Protein AF-A0AAY4C9V9-F1 (afdb_monomer_lite)

Organism: NCBI:txid299321

InterPro domains:
  IPR000716 Thyroglobulin type-1 [PF00086] (12-65)
  IPR000716 Thyroglobulin type-1 [PS00484] (22-50)
  IPR000716 Thyroglobulin type-1 [PS51162] (5-66)
  IPR000716 Thyroglobulin type-1 [SM00211] (23-69)
  IPR000716 Thyroglobulin type-1 [cd00191] (7-66)
  IPR036857 Thyroglobulin type-1 superfamily [G3DSA:4.10.800.10] (6-68)
  IPR036857 Thyroglobulin type-1 superfamily [SSF57610] (5-67)
  IPR051950 Developmental regulator and protease inhibitor [PTHR12352] (6-62)

Structure (mmCIF, N/CA/C/O backbone):
data_AF-A0AAY4C9V9-F1
#
_entry.id   AF-A0AAY4C9V9-F1
#
loop_
_atom_site.group_PDB
_atom_site.id
_atom_site.type_symbol
_atom_site.label_atom_id
_atom_site.label_alt_id
_atom_site.label_comp_id
_atom_site.label_asym_id
_atom_site.label_entity_id
_atom_site.label_seq_id
_atom_site.pdbx_PDB_ins_code
_atom_site.Cartn_x
_atom_site.Cartn_y
_atom_site.Cartn_z
_atom_site.occupancy
_atom_site.B_iso_or_equiv
_atom_site.auth_seq_id
_atom_site.auth_comp_id
_atom_site.auth_asym_id
_atom_site.auth_atom_id
_atom_site.pdbx_PDB_model_num
ATOM 1 N N . MET A 1 1 ? 9.447 -6.326 -25.109 1.00 47.62 1 MET A N 1
ATOM 2 C CA . MET A 1 1 ? 8.606 -7.289 -24.371 1.00 47.62 1 MET A CA 1
ATOM 3 C C . MET A 1 1 ? 9.095 -7.289 -22.931 1.00 47.62 1 MET A C 1
ATOM 5 O O . MET A 1 1 ? 10.021 -8.020 -22.617 1.00 47.62 1 MET A O 1
ATOM 9 N N . ASN A 1 2 ? 8.576 -6.396 -22.085 1.00 57.69 2 ASN A N 1
ATOM 10 C CA . ASN A 1 2 ? 8.861 -6.450 -20.648 1.00 57.69 2 ASN A CA 1
ATOM 11 C C . ASN A 1 2 ? 7.825 -7.397 -20.036 1.00 57.69 2 ASN A C 1
ATOM 13 O O . ASN A 1 2 ? 6.759 -6.961 -19.627 1.00 57.69 2 ASN A O 1
ATOM 17 N N . SER A 1 3 ? 8.090 -8.701 -20.121 1.00 70.56 3 SER A N 1
ATOM 18 C CA . SER A 1 3 ? 7.150 -9.775 -19.755 1.00 70.56 3 SER A CA 1
ATOM 19 C C . SER A 1 3 ? 7.392 -10.332 -18.344 1.00 70.56 3 SER A C 1
ATOM 21 O O . SER A 1 3 ? 7.040 -11.475 -18.071 1.00 70.56 3 SER A O 1
ATOM 23 N N . GLY A 1 4 ? 8.047 -9.560 -17.474 1.00 85.44 4 GLY A N 1
ATOM 24 C CA . GLY A 1 4 ? 8.297 -9.930 -16.080 1.00 85.44 4 GLY A CA 1
ATOM 25 C C . GLY A 1 4 ? 7.355 -9.195 -15.124 1.00 85.44 4 GLY A C 1
ATOM 26 O O . GLY A 1 4 ? 6.881 -8.116 -15.486 1.00 85.44 4 GLY A O 1
ATOM 27 N N . PRO A 1 5 ? 7.099 -9.754 -13.926 1.00 93.31 5 PRO A N 1
ATOM 28 C CA . PRO A 1 5 ? 6.286 -9.087 -12.921 1.00 93.31 5 PRO A CA 1
ATOM 29 C C . PRO A 1 5 ? 6.931 -7.764 -12.502 1.00 93.31 5 PRO A C 1
ATOM 31 O O . PRO A 1 5 ? 8.155 -7.665 -12.367 1.00 93.31 5 PRO A O 1
ATOM 34 N N . THR A 1 6 ? 6.109 -6.747 -12.272 1.00 95.69 6 THR A N 1
ATOM 35 C CA . THR A 1 6 ? 6.563 -5.479 -11.694 1.00 95.69 6 THR A CA 1
ATOM 36 C C . THR A 1 6 ? 7.022 -5.673 -10.239 1.00 95.69 6 THR A C 1
ATOM 38 O O . THR A 1 6 ? 6.773 -6.728 -9.636 1.00 95.69 6 THR A O 1
ATOM 41 N N . PRO A 1 7 ? 7.668 -4.662 -9.624 1.00 96.44 7 PRO A N 1
ATOM 42 C CA . PRO A 1 7 ? 7.971 -4.702 -8.195 1.00 96.44 7 PRO A CA 1
ATOM 43 C C . PRO A 1 7 ? 6.731 -4.986 -7.332 1.00 96.44 7 PRO A C 1
ATOM 45 O O . PRO A 1 7 ? 6.754 -5.919 -6.531 1.00 96.44 7 PRO A O 1
ATOM 48 N N . CYS A 1 8 ? 5.615 -4.288 -7.578 1.00 97.31 8 CYS A N 1
ATOM 49 C CA . CYS A 1 8 ? 4.382 -4.495 -6.816 1.00 97.31 8 CYS A CA 1
ATOM 50 C C . CYS A 1 8 ? 3.816 -5.912 -6.991 1.00 97.31 8 CYS A C 1
ATOM 52 O O . CYS A 1 8 ? 3.416 -6.551 -6.019 1.00 97.31 8 CYS A O 1
ATOM 54 N N . GLU A 1 9 ? 3.800 -6.438 -8.219 1.00 97.12 9 GLU A N 1
ATOM 55 C CA . GLU A 1 9 ? 3.291 -7.787 -8.496 1.00 97.12 9 GLU A CA 1
ATOM 56 C C . GLU A 1 9 ? 4.148 -8.872 -7.835 1.00 97.12 9 GLU A C 1
ATOM 58 O O . GLU A 1 9 ? 3.619 -9.843 -7.284 1.00 97.12 9 GLU A O 1
ATOM 63 N N . SER A 1 10 ? 5.470 -8.685 -7.847 1.00 97.06 10 SER A N 1
ATOM 64 C CA . SER A 1 10 ? 6.420 -9.581 -7.186 1.00 97.06 10 SER A CA 1
ATOM 65 C C . SER A 1 10 ? 6.212 -9.585 -5.672 1.00 97.06 10 SER A C 1
ATOM 67 O O . SER A 1 10 ? 6.101 -10.653 -5.066 1.00 97.06 10 SER A O 1
ATOM 69 N N . GLU A 1 11 ? 6.084 -8.405 -5.062 1.00 97.19 11 GLU A N 1
ATOM 70 C CA . GLU A 1 11 ? 5.816 -8.263 -3.628 1.00 97.19 11 GLU A CA 1
ATOM 71 C C . GLU A 1 11 ? 4.462 -8.844 -3.231 1.00 97.19 11 GLU A C 1
ATOM 73 O O . GLU A 1 11 ? 4.383 -9.599 -2.261 1.00 97.19 11 GLU A O 1
ATOM 78 N N . ARG A 1 12 ? 3.404 -8.573 -4.005 1.00 97.19 12 ARG A N 1
ATOM 79 C CA . ARG A 1 12 ? 2.078 -9.165 -3.794 1.00 97.19 12 ARG A CA 1
ATOM 80 C C . ARG A 1 12 ? 2.160 -10.687 -3.773 1.00 97.19 12 ARG A C 1
ATOM 82 O O . ARG A 1 12 ? 1.594 -11.316 -2.879 1.00 97.19 12 ARG A O 1
ATOM 89 N N . SER A 1 13 ? 2.839 -11.278 -4.755 1.00 97.31 13 SER A N 1
ATOM 90 C CA . SER A 1 13 ? 2.977 -12.730 -4.871 1.00 97.31 13 SER A CA 1
ATOM 91 C C . SER A 1 13 ? 3.754 -13.320 -3.695 1.00 97.31 13 SER A C 1
ATOM 93 O O . SER A 1 13 ? 3.307 -14.297 -3.091 1.00 97.31 13 SER A O 1
ATOM 95 N N . ALA A 1 14 ? 4.883 -12.714 -3.323 1.00 97.31 14 ALA A N 1
ATOM 96 C CA . ALA A 1 14 ? 5.691 -13.160 -2.192 1.00 97.31 14 ALA A CA 1
ATOM 97 C C . ALA A 1 14 ? 4.919 -13.063 -0.864 1.00 97.31 14 ALA A C 1
ATOM 99 O O . ALA A 1 14 ? 4.881 -14.024 -0.097 1.00 97.31 14 ALA A O 1
ATOM 100 N N . ALA A 1 15 ? 4.245 -11.936 -0.621 1.00 96.62 15 ALA A N 1
ATOM 101 C CA . ALA A 1 15 ? 3.444 -11.712 0.578 1.00 96.62 15 ALA A CA 1
ATOM 102 C C . ALA A 1 15 ? 2.260 -12.684 0.681 1.00 96.62 15 ALA A C 1
ATOM 104 O O . ALA A 1 15 ? 1.995 -13.224 1.755 1.00 96.62 15 ALA A O 1
ATOM 105 N N . SER A 1 16 ? 1.590 -12.952 -0.444 1.00 95.88 16 SER A N 1
ATOM 106 C CA . SER A 1 16 ? 0.468 -13.896 -0.504 1.00 95.88 16 SER A CA 1
ATOM 107 C C . SER A 1 16 ? 0.921 -15.326 -0.201 1.00 95.88 16 SER A C 1
ATOM 109 O O . SER A 1 16 ? 0.275 -16.025 0.575 1.00 95.88 16 SER A O 1
ATOM 111 N N . GLN A 1 17 ? 2.056 -15.754 -0.764 1.00 97.00 17 GLN A N 1
ATOM 112 C CA . GLN A 1 17 ? 2.640 -17.075 -0.498 1.00 97.00 17 GLN A CA 1
ATOM 113 C C . GLN A 1 17 ? 3.087 -17.240 0.959 1.00 97.00 17 GLN A C 1
ATOM 115 O O . GLN A 1 17 ? 2.992 -18.333 1.511 1.00 97.00 17 GLN A O 1
ATOM 120 N N . ALA A 1 18 ? 3.545 -16.158 1.590 1.00 96.69 18 ALA A N 1
ATOM 121 C CA . ALA A 1 18 ? 3.945 -16.143 2.992 1.00 96.69 18 ALA A CA 1
ATOM 122 C C . ALA A 1 18 ? 2.768 -15.980 3.977 1.00 96.69 18 ALA A C 1
ATOM 124 O O . ALA A 1 18 ? 3.009 -15.930 5.181 1.00 96.69 18 ALA A O 1
ATOM 125 N N . ALA A 1 19 ? 1.523 -15.869 3.490 1.00 93.38 19 ALA A N 1
ATOM 126 C CA . ALA A 1 19 ? 0.344 -15.544 4.300 1.00 93.38 19 ALA A CA 1
ATOM 127 C C . ALA A 1 19 ? 0.550 -14.291 5.180 1.00 93.38 19 ALA A C 1
ATOM 129 O O . ALA A 1 19 ? 0.148 -14.251 6.344 1.00 93.38 19 ALA A O 1
ATOM 130 N N . ASN A 1 20 ? 1.211 -13.269 4.625 1.00 94.94 20 ASN A N 1
ATOM 131 C CA . ASN A 1 20 ? 1.474 -12.018 5.326 1.00 94.94 20 ASN A CA 1
ATOM 132 C C . ASN A 1 20 ? 0.167 -11.231 5.535 1.00 94.94 20 ASN A C 1
ATOM 134 O O . ASN A 1 20 ? -0.718 -11.235 4.679 1.00 94.94 20 ASN A O 1
ATOM 138 N N . VAL A 1 21 ? 0.058 -10.519 6.660 1.00 93.69 21 VAL A N 1
ATOM 139 C CA . VAL A 1 21 ? -1.080 -9.631 6.954 1.00 93.69 21 VAL A CA 1
ATOM 140 C C . VAL A 1 21 ? -1.181 -8.486 5.949 1.00 93.69 21 VAL A C 1
ATOM 142 O O . VAL A 1 21 ? -2.272 -8.016 5.639 1.00 93.69 21 VAL A O 1
ATOM 145 N N . PHE A 1 22 ? -0.044 -8.065 5.401 1.00 95.31 22 PHE A N 1
ATOM 146 C CA . PHE A 1 22 ? 0.027 -7.068 4.347 1.00 95.31 22 PHE A CA 1
ATOM 147 C C . PHE A 1 22 ? 0.313 -7.732 3.000 1.00 95.31 22 PHE A C 1
ATOM 149 O O . PHE A 1 22 ? 1.352 -8.366 2.824 1.00 95.31 22 PHE A O 1
ATOM 156 N N . VAL A 1 23 ? -0.593 -7.537 2.040 1.00 96.94 23 VAL A N 1
ATOM 157 C CA . VAL A 1 23 ? -0.442 -7.952 0.641 1.00 96.94 23 VAL A CA 1
ATOM 158 C C . VAL A 1 23 ? -0.568 -6.711 -0.240 1.00 96.94 23 VAL A C 1
ATOM 160 O O . VAL A 1 23 ? -1.605 -6.048 -0.234 1.00 96.94 23 VAL A O 1
ATOM 163 N N . ALA A 1 24 ? 0.480 -6.400 -1.007 1.00 96.88 24 ALA A N 1
ATOM 164 C CA . ALA A 1 24 ? 0.528 -5.189 -1.820 1.00 96.88 24 ALA A CA 1
ATOM 165 C C . ALA A 1 24 ? -0.608 -5.129 -2.861 1.00 96.88 24 ALA A C 1
ATOM 167 O O . ALA A 1 24 ? -0.836 -6.042 -3.667 1.00 96.88 24 ALA A O 1
ATOM 168 N N . THR A 1 25 ? -1.306 -3.999 -2.873 1.00 95.81 25 THR A N 1
ATOM 169 C CA . THR A 1 25 ? -2.299 -3.636 -3.880 1.00 95.81 25 THR A CA 1
ATOM 170 C C . THR A 1 25 ? -1.604 -2.898 -5.021 1.00 95.81 25 THR A C 1
ATOM 172 O O . THR A 1 25 ? -0.816 -1.981 -4.819 1.00 95.81 25 THR A O 1
ATOM 175 N N . CYS A 1 26 ? -1.917 -3.302 -6.240 1.00 96.31 26 CYS A N 1
ATOM 176 C CA . CYS A 1 26 ? -1.286 -2.888 -7.487 1.00 96.31 26 CYS A CA 1
ATOM 177 C C . CYS A 1 26 ? -2.409 -2.543 -8.454 1.00 96.31 26 CYS A C 1
ATOM 179 O O . CYS A 1 26 ? -3.442 -3.226 -8.442 1.00 96.31 26 CYS A O 1
ATOM 181 N N . ASP A 1 27 ? -2.201 -1.515 -9.262 1.00 94.00 27 ASP A N 1
ATOM 182 C CA . ASP A 1 27 ? -3.120 -1.103 -10.313 1.00 94.00 27 ASP A CA 1
ATOM 183 C C . ASP A 1 27 ? -3.018 -2.008 -11.558 1.00 94.00 27 ASP A C 1
ATOM 185 O O . ASP A 1 27 ? -2.281 -2.997 -11.585 1.00 94.00 27 ASP A O 1
ATOM 189 N N . ALA A 1 28 ? -3.775 -1.671 -12.606 1.00 93.50 28 ALA A N 1
ATOM 190 C CA . ALA A 1 28 ? -3.792 -2.424 -13.861 1.00 93.50 28 ALA A CA 1
ATOM 191 C C . ALA A 1 28 ? -2.467 -2.373 -14.649 1.00 93.50 28 ALA A C 1
ATOM 193 O O . ALA A 1 28 ? -2.271 -3.184 -15.550 1.00 93.50 28 ALA A O 1
ATOM 194 N N . ASN A 1 29 ? -1.572 -1.436 -14.326 1.00 92.75 29 ASN A N 1
ATOM 195 C CA . ASN A 1 29 ? -0.243 -1.313 -14.925 1.00 92.75 29 ASN A CA 1
ATOM 196 C C . ASN A 1 29 ? 0.834 -2.023 -14.087 1.00 92.75 29 ASN A C 1
ATOM 198 O O . ASN A 1 29 ? 2.016 -1.954 -14.427 1.00 92.75 29 ASN A O 1
ATOM 202 N N . GLY A 1 30 ? 0.448 -2.651 -12.971 1.00 94.62 30 GLY A N 1
ATOM 203 C CA . GLY A 1 30 ? 1.367 -3.249 -12.011 1.00 94.62 30 GLY A CA 1
ATOM 204 C C . GLY A 1 30 ? 2.112 -2.217 -11.154 1.00 94.62 30 GLY A C 1
ATOM 205 O O . GLY A 1 30 ? 3.068 -2.580 -10.471 1.00 94.62 30 GLY A O 1
ATOM 206 N N . ALA A 1 31 ? 1.712 -0.943 -11.154 1.00 95.25 31 ALA A N 1
ATOM 207 C CA . ALA A 1 31 ? 2.227 0.049 -10.212 1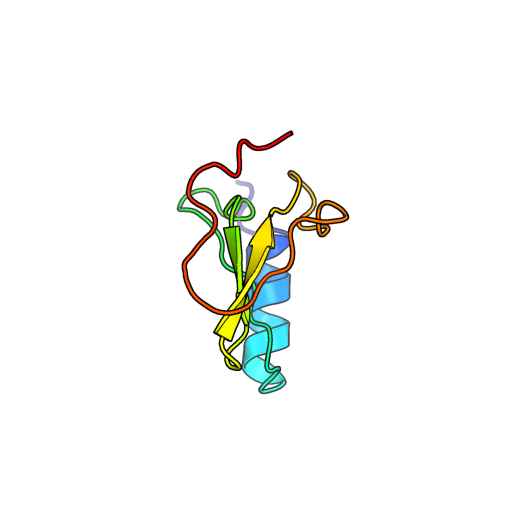.00 95.25 31 ALA A CA 1
ATOM 208 C C . ALA A 1 31 ? 1.539 -0.104 -8.848 1.00 95.25 31 ALA A C 1
ATOM 210 O O . ALA A 1 31 ? 0.445 -0.661 -8.760 1.00 95.25 31 ALA A O 1
ATOM 211 N N . TYR A 1 32 ? 2.151 0.397 -7.774 1.00 95.56 32 TYR A N 1
ATOM 212 C CA . TYR A 1 32 ? 1.505 0.402 -6.461 1.00 95.56 32 TYR A CA 1
ATOM 213 C C . TYR A 1 32 ? 0.250 1.271 -6.483 1.00 95.56 32 TYR A C 1
ATOM 215 O O . TYR A 1 32 ? 0.284 2.424 -6.914 1.00 95.56 32 TYR A O 1
ATOM 223 N N . ALA A 1 33 ? -0.858 0.729 -5.976 1.00 94.50 33 ALA A N 1
ATOM 224 C CA . ALA A 1 33 ? -2.032 1.545 -5.717 1.00 94.50 33 ALA A CA 1
ATOM 225 C C . ALA A 1 33 ? -1.677 2.609 -4.658 1.00 94.50 33 ALA A C 1
ATOM 227 O O . ALA A 1 33 ? -1.019 2.268 -3.671 1.00 94.50 33 ALA A O 1
ATOM 228 N N . PRO A 1 34 ? -2.116 3.872 -4.807 1.00 93.81 34 PRO A N 1
ATOM 229 C CA . PRO A 1 34 ? -1.734 4.943 -3.884 1.00 93.81 34 PRO A CA 1
ATOM 230 C C . PRO A 1 34 ? -2.145 4.673 -2.437 1.00 93.81 34 PRO A C 1
ATOM 232 O O . PRO A 1 34 ? -1.495 5.153 -1.517 1.00 93.81 34 PRO A O 1
ATOM 235 N N . THR A 1 35 ? -3.215 3.900 -2.240 1.00 93.62 35 THR A N 1
ATOM 236 C CA . THR A 1 35 ? -3.668 3.415 -0.936 1.00 93.62 35 THR A CA 1
ATOM 237 C C . THR A 1 35 ? -3.350 1.932 -0.806 1.00 93.62 35 THR A C 1
ATOM 239 O O . THR A 1 35 ? -3.723 1.131 -1.663 1.00 93.62 35 THR A O 1
ATOM 242 N N . GLN A 1 36 ? -2.710 1.571 0.298 1.00 94.69 36 GLN A N 1
ATOM 243 C CA . GLN A 1 36 ? -2.442 0.200 0.707 1.00 94.69 36 GLN A CA 1
ATOM 244 C C . GLN A 1 36 ? -3.232 -0.104 1.971 1.00 94.69 36 GLN A C 1
ATOM 246 O O . GLN A 1 36 ? -3.367 0.770 2.822 1.00 94.69 36 GLN A O 1
ATOM 251 N N . CYS A 1 37 ? -3.740 -1.327 2.094 1.00 93.94 37 CYS A N 1
ATOM 252 C CA . CYS A 1 37 ? -4.448 -1.784 3.283 1.00 93.94 37 CYS A CA 1
ATOM 253 C C . CYS A 1 37 ? -3.968 -3.185 3.660 1.00 93.94 37 CYS A C 1
ATOM 255 O O . CYS A 1 37 ? -3.772 -4.029 2.784 1.00 93.94 37 CYS A O 1
ATOM 257 N N . GLN A 1 38 ? -3.796 -3.434 4.953 1.00 94.06 38 GLN A N 1
ATOM 258 C CA . GLN A 1 38 ? -3.489 -4.760 5.485 1.00 94.06 38 GLN A CA 1
ATOM 259 C C . GLN A 1 38 ? -4.743 -5.392 6.111 1.00 94.06 38 GLN A C 1
ATOM 261 O O . GLN A 1 38 ? -5.753 -4.724 6.346 1.00 94.06 38 GLN A O 1
ATOM 266 N N . SER A 1 39 ? -4.705 -6.702 6.341 1.00 91.06 39 SER A N 1
ATOM 267 C CA . SER A 1 39 ? -5.880 -7.500 6.711 1.00 91.06 39 SER A CA 1
ATOM 268 C C . SER A 1 39 ? -6.477 -7.176 8.085 1.00 91.06 39 SER A C 1
ATOM 270 O O . SER A 1 39 ? -7.638 -7.500 8.321 1.00 91.06 39 SER A O 1
ATOM 272 N N . ASP A 1 40 ? -5.727 -6.515 8.969 1.00 90.81 40 ASP A N 1
ATOM 273 C CA . ASP A 1 40 ? -6.206 -6.056 10.281 1.00 90.81 40 ASP A CA 1
ATOM 274 C C . ASP A 1 40 ? -7.000 -4.735 10.228 1.00 90.81 40 ASP A C 1
ATOM 276 O O . ASP A 1 40 ? -7.521 -4.289 11.249 1.00 90.81 40 ASP A O 1
ATOM 280 N N . GLY A 1 41 ? -7.135 -4.133 9.040 1.00 89.81 41 GLY A N 1
ATOM 281 C CA . GLY A 1 41 ? -7.915 -2.918 8.817 1.00 89.81 41 GLY A CA 1
ATOM 282 C C . GLY A 1 41 ? -7.107 -1.621 8.812 1.00 89.81 41 GLY A C 1
ATOM 283 O O . GLY A 1 41 ? -7.713 -0.561 8.653 1.00 89.81 41 GLY A O 1
ATOM 284 N N . GLN A 1 42 ? -5.777 -1.664 8.944 1.00 92.81 42 GLN A N 1
ATOM 285 C CA . GLN A 1 42 ? -4.950 -0.470 8.740 1.00 92.81 42 GLN A CA 1
ATOM 286 C C . GLN A 1 42 ? -4.750 -0.178 7.257 1.00 92.81 42 GLN A C 1
ATOM 288 O O . GLN A 1 42 ? -4.384 -1.067 6.485 1.00 92.81 42 GLN A O 1
ATOM 293 N N . CYS A 1 43 ? -4.907 1.089 6.881 1.00 94.12 43 CYS A N 1
ATOM 294 C CA . CYS A 1 43 ? -4.594 1.591 5.549 1.00 94.12 43 CYS A CA 1
ATOM 295 C C . CYS A 1 43 ? -3.628 2.781 5.619 1.00 94.12 43 CYS A C 1
ATOM 297 O O . CYS A 1 43 ? -3.681 3.570 6.559 1.00 94.12 43 CYS A O 1
ATOM 299 N N . TRP A 1 44 ? -2.767 2.935 4.614 1.00 94.56 44 TRP A N 1
ATOM 300 C CA . TRP A 1 44 ? -1.803 4.035 4.478 1.00 94.56 44 TRP A CA 1
ATOM 301 C C . TRP A 1 44 ? -1.627 4.443 3.012 1.00 94.56 44 TRP A C 1
ATOM 303 O O . TRP A 1 44 ? -2.003 3.704 2.098 1.00 94.56 44 TRP A O 1
ATOM 313 N N . CYS A 1 45 ? -1.064 5.628 2.778 1.00 94.12 45 CYS A N 1
ATOM 314 C CA . CYS A 1 45 ? -0.648 6.032 1.441 1.00 94.12 45 CYS A CA 1
ATOM 315 C 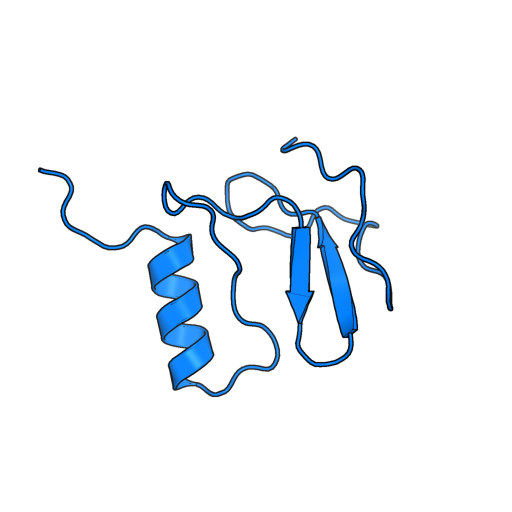C . CYS A 1 45 ? 0.763 5.526 1.147 1.00 94.12 45 CYS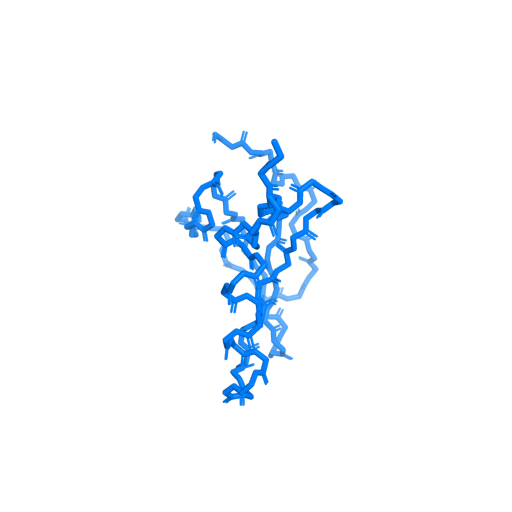 A C 1
ATOM 317 O O . CYS A 1 45 ? 1.602 5.468 2.047 1.00 94.12 45 CYS A O 1
ATOM 319 N N . VAL A 1 46 ? 1.048 5.225 -0.117 1.00 94.75 46 VAL A N 1
ATOM 320 C CA . VAL A 1 46 ? 2.398 4.895 -0.585 1.00 94.75 46 VAL A CA 1
ATOM 321 C C . VAL A 1 46 ? 2.850 5.792 -1.730 1.00 94.75 46 VAL A C 1
ATOM 323 O O . VAL A 1 46 ? 2.032 6.337 -2.472 1.00 94.75 46 VAL A O 1
ATOM 326 N N . ASN A 1 47 ? 4.165 5.945 -1.869 1.00 93.62 47 ASN A N 1
ATOM 327 C CA . ASN A 1 47 ? 4.775 6.562 -3.043 1.00 93.62 47 ASN A CA 1
ATOM 328 C C . ASN A 1 47 ? 4.847 5.569 -4.226 1.00 93.62 47 ASN A C 1
ATOM 330 O O . ASN A 1 47 ? 4.429 4.414 -4.123 1.00 93.62 47 ASN A O 1
ATOM 334 N N . SER A 1 48 ? 5.410 6.004 -5.356 1.00 92.19 48 SER A N 1
ATOM 335 C CA . SER A 1 48 ? 5.571 5.172 -6.563 1.00 92.19 48 SER A CA 1
ATOM 336 C C . SER A 1 48 ? 6.458 3.931 -6.376 1.00 92.19 48 SER A C 1
ATOM 338 O O . SER A 1 48 ? 6.368 2.995 -7.168 1.00 92.19 48 SER A O 1
ATOM 340 N N . GLU A 1 49 ? 7.278 3.894 -5.324 1.00 93.25 49 GLU A N 1
ATOM 341 C CA . GLU A 1 49 ? 8.098 2.740 -4.939 1.00 93.25 49 GLU A CA 1
ATOM 342 C C . GLU A 1 49 ? 7.377 1.794 -3.960 1.00 93.25 49 GLU A C 1
ATOM 344 O O . GLU A 1 49 ? 7.983 0.829 -3.506 1.00 93.25 49 GLU A O 1
ATOM 349 N N . GLY A 1 50 ? 6.127 2.079 -3.575 1.00 94.12 50 GLY A N 1
ATOM 350 C CA . GLY A 1 50 ? 5.379 1.275 -2.603 1.00 94.12 50 GLY A CA 1
ATOM 351 C C . GLY A 1 50 ? 5.727 1.559 -1.139 1.00 94.12 50 GLY A C 1
ATOM 352 O O . GLY A 1 50 ? 5.246 0.863 -0.244 1.00 94.12 50 GLY A O 1
ATOM 353 N N . LYS A 1 51 ? 6.532 2.592 -0.861 1.00 94.56 51 LYS A N 1
ATOM 354 C CA . LYS A 1 51 ? 6.915 2.970 0.506 1.00 94.56 51 LYS A CA 1
ATOM 355 C C . LYS A 1 51 ? 5.829 3.806 1.156 1.00 94.56 51 LYS A C 1
ATOM 357 O O . LYS A 1 51 ? 5.328 4.750 0.549 1.00 94.56 51 LYS A O 1
ATOM 362 N N . GLU A 1 52 ? 5.521 3.486 2.409 1.00 94.31 52 GLU A N 1
ATOM 363 C CA . GLU A 1 52 ? 4.575 4.241 3.226 1.00 94.31 52 GLU A CA 1
ATOM 364 C C . GLU A 1 52 ? 4.964 5.725 3.316 1.00 94.31 52 GLU A C 1
ATOM 366 O O . GLU A 1 52 ? 6.099 6.078 3.645 1.00 94.31 52 GLU A O 1
ATOM 371 N N . VAL A 1 53 ? 3.993 6.598 3.049 1.00 93.12 53 VAL A N 1
ATOM 372 C CA . VAL A 1 53 ? 4.097 8.031 3.311 1.00 93.12 53 VAL A CA 1
ATOM 373 C C . VAL A 1 53 ? 3.856 8.251 4.801 1.00 93.12 53 VAL A C 1
ATOM 375 O O . VAL A 1 53 ? 2.792 7.920 5.330 1.00 93.12 53 VAL A O 1
ATOM 378 N N . PHE A 1 54 ? 4.849 8.818 5.483 1.00 90.25 54 PHE A N 1
ATOM 379 C CA . PHE A 1 54 ? 4.804 9.030 6.928 1.00 90.25 54 PHE A CA 1
ATOM 380 C C . PHE A 1 54 ? 3.550 9.803 7.371 1.00 90.25 54 PHE A C 1
ATOM 382 O O . PHE A 1 54 ? 3.175 10.804 6.762 1.00 90.25 54 PHE A O 1
ATOM 389 N N . GLY A 1 55 ? 2.921 9.344 8.457 1.00 89.81 55 GLY A N 1
ATOM 390 C CA . GLY A 1 55 ? 1.744 9.988 9.048 1.00 89.81 55 G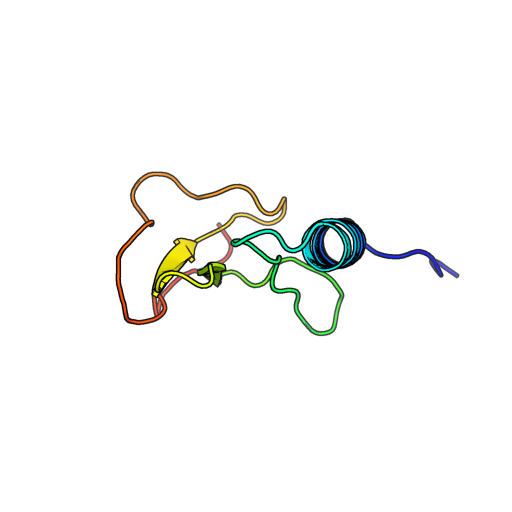LY A CA 1
ATOM 391 C C . GLY A 1 55 ? 0.420 9.694 8.337 1.00 89.81 55 GLY A C 1
ATOM 392 O O . GLY A 1 55 ? -0.587 10.303 8.684 1.00 89.81 55 GLY A O 1
ATOM 393 N N . THR A 1 56 ? 0.401 8.781 7.359 1.00 91.75 56 THR A N 1
ATOM 3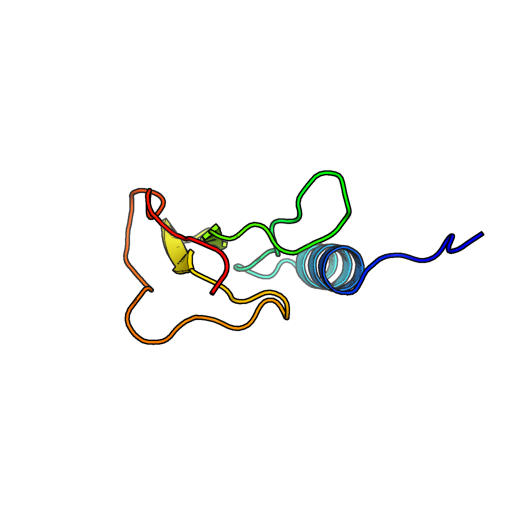94 C CA . THR A 1 56 ? -0.831 8.422 6.637 1.00 91.75 56 THR A CA 1
ATOM 395 C C . THR A 1 56 ? -1.508 7.158 7.162 1.00 91.75 56 THR A C 1
ATOM 397 O O . THR A 1 56 ? -2.693 6.980 6.912 1.00 91.75 56 THR A O 1
ATOM 400 N N . ARG A 1 57 ? -0.810 6.295 7.913 1.00 93.19 57 ARG A N 1
ATOM 401 C CA . ARG A 1 57 ? -1.384 5.056 8.457 1.00 93.19 57 ARG A CA 1
ATOM 402 C C . ARG A 1 57 ? -2.510 5.332 9.458 1.00 93.19 57 ARG A C 1
ATOM 404 O O . ARG A 1 57 ? -2.297 6.010 10.460 1.00 93.19 57 ARG A O 1
ATOM 411 N N . GLN A 1 58 ? -3.685 4.764 9.198 1.00 91.06 58 GLN A N 1
ATOM 412 C CA . GLN A 1 58 ? -4.879 4.880 10.035 1.00 91.06 58 GLN A CA 1
ATOM 413 C C . GLN A 1 58 ? -5.715 3.594 10.010 1.00 91.06 58 GLN A C 1
ATOM 415 O O . GLN A 1 58 ? -5.714 2.866 9.015 1.00 91.06 58 GLN A O 1
ATOM 420 N N . ASP A 1 59 ? -6.461 3.343 11.084 1.00 89.75 59 ASP A N 1
ATOM 421 C CA . ASP A 1 59 ? -7.445 2.262 11.131 1.00 89.75 59 ASP A CA 1
ATOM 422 C C . ASP A 1 59 ? -8.701 2.641 10.321 1.00 89.75 59 ASP A C 1
ATOM 424 O O . ASP A 1 59 ? -9.209 3.764 10.403 1.00 89.75 59 ASP A O 1
ATOM 428 N N . GLY A 1 60 ? -9.261 1.693 9.571 1.00 74.50 60 GLY A N 1
ATOM 429 C CA . GLY A 1 60 ? -10.588 1.825 8.971 1.00 74.50 60 GLY A CA 1
ATOM 430 C C . GLY A 1 60 ? -10.599 2.299 7.515 1.00 74.50 60 GLY A C 1
ATOM 431 O O . GLY A 1 60 ? -10.114 1.604 6.627 1.00 74.50 60 GLY A O 1
ATOM 432 N N . GLN A 1 61 ? -11.300 3.406 7.225 1.00 65.38 61 GLN A N 1
ATOM 433 C CA . GLN A 1 61 ? -11.649 3.762 5.842 1.00 65.38 61 GLN A CA 1
ATOM 434 C C . GLN A 1 61 ? -10.411 4.065 4.979 1.00 65.38 61 GLN A C 1
ATOM 436 O O . GLN A 1 61 ? -9.501 4.769 5.431 1.00 65.38 61 GLN A O 1
ATOM 441 N N . PRO A 1 62 ? -10.408 3.617 3.705 1.00 65.69 62 PRO A N 1
ATOM 442 C CA . PRO A 1 62 ? -9.334 3.930 2.777 1.00 65.69 62 PRO A CA 1
ATOM 443 C C . PRO A 1 62 ? -9.171 5.445 2.655 1.00 65.69 62 PRO A C 1
ATOM 445 O O . PRO A 1 62 ? -10.146 6.190 2.503 1.00 65.69 62 PRO A O 1
ATOM 448 N N . ILE A 1 63 ? -7.920 5.893 2.742 1.00 71.06 63 ILE A N 1
ATOM 449 C CA . ILE A 1 63 ? -7.551 7.305 2.676 1.00 71.06 63 ILE A CA 1
ATOM 450 C C . ILE A 1 63 ? -7.936 7.826 1.293 1.00 71.06 63 ILE A C 1
ATOM 452 O O . ILE A 1 63 ? -7.301 7.509 0.291 1.00 71.06 63 ILE A O 1
ATOM 456 N N . LYS A 1 64 ? -9.000 8.632 1.231 1.00 68.38 64 LYS A N 1
ATOM 457 C CA . LYS A 1 64 ? -9.621 9.041 -0.041 1.00 68.38 64 LYS A CA 1
ATOM 458 C C . LYS A 1 64 ? -8.777 10.000 -0.889 1.00 68.38 64 LYS A C 1
ATOM 460 O O . LYS A 1 64 ? -9.159 10.280 -2.016 1.00 68.38 64 LYS A O 1
ATOM 465 N N . ASN A 1 65 ? -7.647 10.484 -0.370 1.00 76.56 65 ASN A N 1
ATOM 466 C CA . ASN A 1 65 ? -6.796 11.483 -1.022 1.00 76.56 65 ASN A CA 1
ATOM 467 C C . ASN A 1 65 ? -5.313 11.082 -1.036 1.00 76.56 65 ASN A C 1
ATOM 469 O O . ASN A 1 65 ? -4.443 11.932 -0.860 1.00 76.56 65 ASN A O 1
ATOM 473 N N . CYS A 1 66 ? -5.003 9.798 -1.236 1.00 83.62 66 CYS A N 1
ATOM 474 C CA . CYS A 1 66 ? -3.641 9.418 -1.603 1.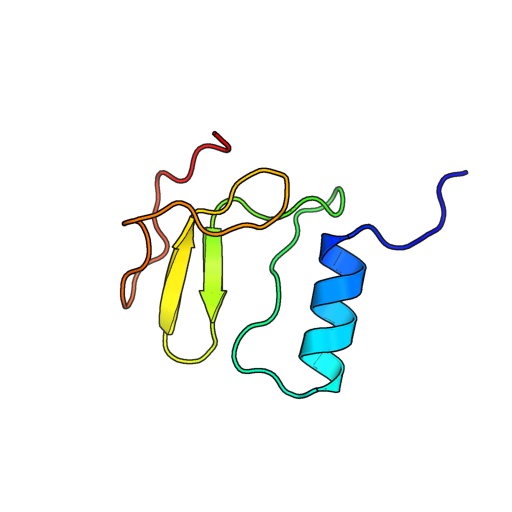00 83.62 66 CYS A CA 1
ATOM 475 C C . CYS A 1 66 ? -3.392 9.829 -3.063 1.00 83.62 66 CYS A C 1
ATOM 477 O O . CYS A 1 66 ? -3.649 9.065 -3.991 1.00 83.62 66 CYS A O 1
ATOM 479 N N . THR A 1 67 ? -2.930 11.054 -3.289 1.00 70.38 67 THR A N 1
ATOM 480 C CA . THR A 1 67 ? -2.242 11.395 -4.538 1.00 70.38 67 THR A CA 1
ATOM 481 C C . THR A 1 67 ? -0.872 10.735 -4.503 1.00 70.38 67 THR A C 1
ATOM 483 O O . THR A 1 67 ? -0.173 10.870 -3.501 1.00 70.38 67 THR A O 1
ATOM 486 N N . THR A 1 68 ? -0.490 10.021 -5.564 1.00 60.19 68 THR A N 1
ATOM 487 C CA . THR A 1 68 ? 0.911 9.634 -5.787 1.00 60.19 68 THR A CA 1
ATOM 488 C C . THR A 1 68 ? 1.765 10.896 -5.690 1.00 60.19 68 THR A C 1
ATOM 490 O O . THR A 1 68 ? 1.678 11.746 -6.578 1.00 60.19 68 THR A O 1
ATOM 493 N N . LEU A 1 69 ? 2.482 11.049 -4.573 1.00 54.06 69 LEU A N 1
ATOM 494 C CA . LEU A 1 69 ? 3.448 12.125 -4.345 1.00 54.06 69 LEU A CA 1
ATOM 495 C C . LEU A 1 69 ? 4.699 11.908 -5.198 1.00 54.06 69 LEU A C 1
ATOM 497 O O . LEU A 1 69 ? 5.083 10.728 -5.383 1.00 54.06 69 LEU A O 1
#

Sequence (69 aa):
MNSGPTPCESERSAASQAANVFVATCDANGAYAPTQCQSDGQCWCVNSEGKEVFGTRQDGQPIKNCTTL

Radius of gyration: 12.09 Å; chains: 1; bounding box: 20×29×36 Å

Foldseek 3Di:
DPPDQDPLRVQQVVCVVVVHQWHFDADPVNWGDQWGAGNQQWIAGAARNRDGDPPGIDGHDTPPDSDRD

Secondary structure (DSSP, 8-state):
---SPPHHHHHHHHHHHTT-SB---B-TTSPBPSEEEBTTSEEEEB-TTSPBPTT--EESS--TT----

pLDDT: mean 88.98, std 11.73, range [47.62, 97.31]